Protein AF-A0A1R3IC49-F1 (afdb_monomer_lite)

Sequence (90 aa):
MDLSAVSSALQTISRPLIQEVISLWGVKDEVESLERELKWMQSFLKDADAVKVADFEVIRTYVAEVKELAYDAEDVIETFALKVSSKRKG

pLDDT: mean 83.77, std 10.49, range [41.5, 94.88]

Organism: NCBI:txid93759

Radius of gyration: 15.26 Å; chains: 1; bounding box: 40×17×42 Å

InterPro domains:
  IPR038005 Virus X resistance protein-like, coiled-coil domain [cd14798] (3-88)
  IPR041118 Disease resistance, N-terminal [PF18052] (5-88)

Secondary structure (DSSP, 8-state):
-TTHHHHHHHHHHTSHHHHHHHHHHT-HHHHHHHHHHHHHHHHHHHHHHHS-GGG-HHHHHHHHHHHHHHHHHHHHHHHHHHHHHHHTT-

Foldseek 3Di:
DQLVLLVLLLVLCPDPLNVVVCVVVVVVVVSVVVNVLSVVLNVLLVVCVVDPVVVPPVSVVVSVVSSVVSNVSSVVSVVSSVVSVVVVVD

Structure (mmCIF, N/CA/C/O backbone):
data_AF-A0A1R3IC49-F1
#
_entry.id   AF-A0A1R3IC49-F1
#
loop_
_atom_site.group_PDB
_atom_site.id
_atom_site.type_symbol
_atom_site.label_atom_id
_atom_site.label_alt_id
_atom_site.label_comp_id
_atom_site.label_asym_id
_atom_site.label_entity_id
_atom_site.label_seq_id
_atom_site.pdbx_PDB_ins_code
_atom_site.Cartn_x
_atom_site.Cartn_y
_atom_site.Cartn_z
_atom_site.occupancy
_atom_site.B_iso_or_equiv
_atom_site.auth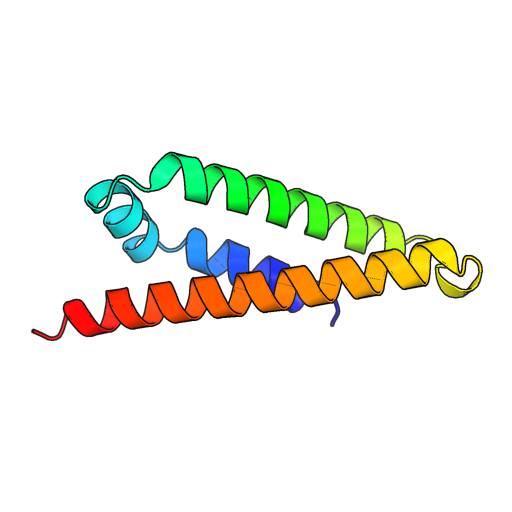_seq_id
_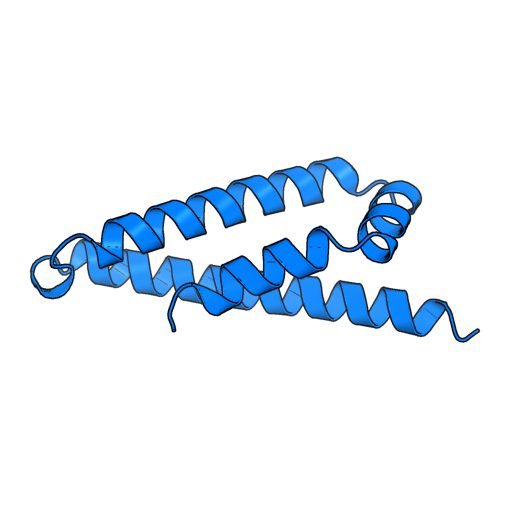atom_site.auth_comp_id
_atom_site.auth_asym_id
_atom_site.auth_atom_id
_atom_site.pdbx_PDB_model_num
ATOM 1 N N . MET A 1 1 ? -2.744 6.177 -15.166 1.00 50.66 1 MET A N 1
ATOM 2 C CA . MET A 1 1 ? -3.834 5.391 -14.538 1.00 50.66 1 MET A CA 1
ATOM 3 C C . MET A 1 1 ? -3.282 4.388 -13.514 1.00 50.66 1 MET A C 1
ATOM 5 O O . MET A 1 1 ? -3.988 4.047 -12.575 1.00 50.66 1 MET A O 1
ATOM 9 N N . ASP A 1 2 ? -1.999 4.025 -13.618 1.00 55.75 2 ASP A N 1
ATOM 10 C CA . ASP A 1 2 ? -1.345 2.924 -12.892 1.00 55.75 2 ASP A CA 1
ATOM 11 C C . ASP A 1 2 ? -1.088 3.126 -11.387 1.00 55.75 2 ASP A C 1
ATOM 13 O O . ASP A 1 2 ? -0.922 2.155 -10.661 1.00 55.75 2 ASP A O 1
ATOM 17 N N . LEU A 1 3 ? -1.118 4.363 -10.883 1.00 65.25 3 LEU A N 1
ATOM 18 C CA . LEU A 1 3 ? -0.937 4.670 -9.452 1.00 65.25 3 LEU A CA 1
ATOM 19 C C . LEU A 1 3 ? -2.255 4.746 -8.663 1.00 65.25 3 LEU A C 1
ATOM 21 O O . LEU A 1 3 ? -2.231 5.020 -7.459 1.00 65.25 3 LEU A O 1
ATOM 25 N N . SER A 1 4 ? -3.400 4.598 -9.339 1.00 81.25 4 SER A N 1
ATOM 26 C CA . SER A 1 4 ? -4.714 4.899 -8.757 1.00 81.25 4 SER A CA 1
ATOM 27 C C . SER A 1 4 ? -5.085 3.947 -7.620 1.00 81.25 4 SER A C 1
ATOM 29 O O . SER A 1 4 ? -5.392 4.440 -6.538 1.00 81.25 4 SER A O 1
ATOM 31 N N . ALA A 1 5 ? -4.929 2.635 -7.819 1.00 83.12 5 ALA A N 1
ATOM 32 C CA . ALA A 1 5 ? -5.236 1.614 -6.814 1.00 83.12 5 ALA A CA 1
ATOM 33 C C . ALA A 1 5 ? -4.398 1.774 -5.538 1.00 83.12 5 ALA A C 1
ATOM 35 O O . ALA A 1 5 ? -4.927 1.946 -4.442 1.00 83.12 5 ALA A O 1
ATOM 36 N N . VAL A 1 6 ? -3.069 1.864 -5.680 1.00 86.31 6 VAL A N 1
ATOM 37 C CA . VAL A 1 6 ? -2.154 2.061 -4.541 1.00 86.31 6 VAL A CA 1
ATOM 38 C C . VAL A 1 6 ? -2.484 3.342 -3.766 1.00 86.31 6 VAL A C 1
ATOM 40 O O . VAL A 1 6 ? -2.474 3.366 -2.535 1.00 86.31 6 VAL A O 1
ATOM 43 N N . SER A 1 7 ? -2.792 4.429 -4.478 1.00 88.94 7 SER A N 1
ATOM 44 C CA . SER A 1 7 ? -3.123 5.710 -3.843 1.00 88.94 7 SER A CA 1
ATOM 45 C C . SER A 1 7 ? -4.485 5.670 -3.145 1.00 88.94 7 SER A C 1
ATOM 47 O O . SER A 1 7 ? -4.623 6.234 -2.061 1.00 88.94 7 SER A O 1
ATOM 49 N N . SER A 1 8 ? -5.470 4.996 -3.737 1.00 88.00 8 SER A N 1
ATOM 50 C CA . SER A 1 8 ? -6.807 4.779 -3.175 1.00 88.00 8 SER A CA 1
ATOM 51 C C . SER A 1 8 ? -6.752 3.937 -1.895 1.00 88.00 8 SER A C 1
ATOM 53 O O . SER A 1 8 ? -7.271 4.350 -0.852 1.00 88.00 8 SER A O 1
ATOM 55 N N . ALA A 1 9 ? -6.010 2.827 -1.925 1.00 88.31 9 ALA A N 1
ATOM 56 C CA . ALA A 1 9 ? -5.727 1.976 -0.772 1.00 88.31 9 ALA A CA 1
ATOM 57 C C . ALA A 1 9 ? -5.109 2.772 0.396 1.00 88.31 9 ALA A C 1
ATOM 59 O O . ALA A 1 9 ? -5.636 2.766 1.514 1.00 88.31 9 ALA A O 1
ATOM 60 N N . LEU A 1 10 ? -4.045 3.543 0.126 1.00 91.56 10 LEU A N 1
ATOM 61 C CA . LEU A 1 10 ? -3.388 4.402 1.121 1.00 91.56 10 LEU A CA 1
ATOM 62 C C . LEU A 1 10 ? -4.332 5.471 1.692 1.00 91.56 10 LEU A C 1
ATOM 64 O O . LEU A 1 10 ? -4.359 5.701 2.906 1.00 91.56 10 LEU A O 1
ATOM 68 N N . GLN A 1 11 ? -5.127 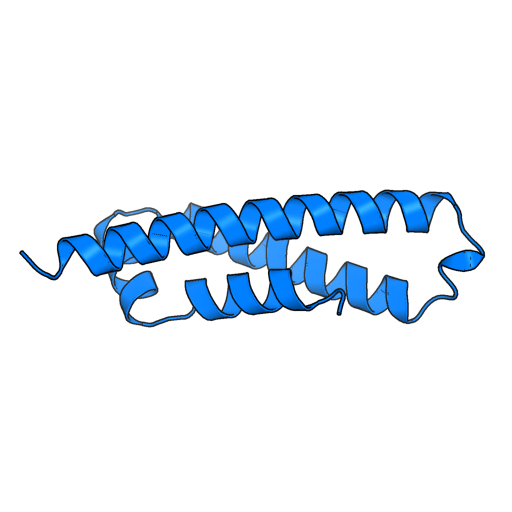6.123 0.838 1.00 91.50 11 GLN A N 1
ATOM 69 C CA . GLN A 1 11 ? -6.120 7.108 1.276 1.00 91.50 11 GLN A CA 1
ATOM 70 C C . GLN A 1 11 ? -7.180 6.482 2.179 1.00 91.50 11 GLN A C 1
ATOM 72 O O . GLN A 1 11 ? -7.578 7.105 3.161 1.00 91.50 11 GLN A O 1
ATOM 77 N N . THR A 1 12 ? -7.639 5.270 1.865 1.00 90.19 12 THR A N 1
ATOM 78 C CA . THR A 1 12 ? -8.673 4.581 2.640 1.00 90.19 12 THR A CA 1
ATOM 79 C C . THR A 1 12 ? -8.162 4.158 4.011 1.00 90.19 12 THR A C 1
ATOM 81 O O . THR A 1 12 ? -8.831 4.453 5.003 1.00 90.19 12 THR A O 1
ATOM 84 N N . ILE A 1 13 ? -6.957 3.584 4.098 1.00 89.75 13 ILE A N 1
ATOM 85 C CA . ILE A 1 13 ? -6.317 3.266 5.386 1.00 89.75 13 ILE A CA 1
ATOM 86 C C . ILE A 1 13 ? -6.149 4.531 6.236 1.00 89.75 13 ILE A C 1
ATOM 88 O O . ILE A 1 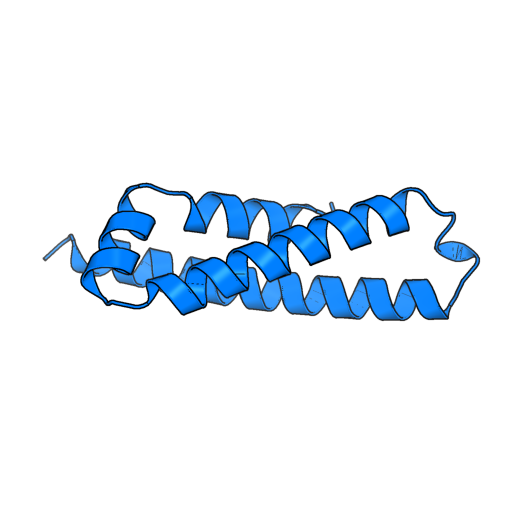13 ? -6.428 4.510 7.432 1.00 89.75 13 ILE A O 1
ATOM 92 N N . SER A 1 14 ? -5.777 5.658 5.625 1.00 90.38 14 SER A N 1
ATOM 93 C CA . SER A 1 14 ? -5.537 6.924 6.335 1.00 90.38 14 SER A CA 1
ATOM 94 C C . SER A 1 14 ? -6.805 7.587 6.897 1.00 90.38 14 SER A C 1
ATOM 96 O O . SER A 1 14 ? -6.717 8.603 7.590 1.00 90.38 14 SER A O 1
ATOM 98 N N . ARG A 1 15 ? -8.006 7.067 6.604 1.00 91.12 15 ARG A N 1
ATOM 99 C CA . ARG A 1 15 ? -9.259 7.680 7.071 1.00 91.12 15 ARG A CA 1
ATOM 100 C C . ARG A 1 15 ? -9.384 7.561 8.596 1.00 91.12 15 ARG A C 1
ATOM 102 O O . ARG A 1 15 ? -9.217 6.464 9.126 1.00 91.12 15 ARG A O 1
ATOM 109 N N . PRO A 1 16 ? -9.804 8.625 9.311 1.00 87.81 16 PRO A N 1
ATOM 110 C CA . PRO A 1 16 ? -9.892 8.611 10.776 1.00 87.81 16 PRO A CA 1
ATOM 111 C C . PRO A 1 16 ? -10.732 7.461 11.343 1.00 87.81 16 PRO A C 1
ATOM 113 O O . PRO A 1 16 ? -10.342 6.823 12.313 1.00 87.81 16 PRO A O 1
ATOM 116 N N . LEU A 1 17 ? -11.861 7.154 10.697 1.00 85.25 17 LEU A N 1
ATOM 117 C CA . LEU A 1 17 ? -12.741 6.060 11.115 1.00 85.25 17 LEU A CA 1
ATOM 118 C C . LEU A 1 17 ? -12.091 4.683 10.978 1.00 85.25 17 LEU A C 1
ATOM 120 O O . LEU A 1 17 ? -12.371 3.786 11.765 1.00 85.25 17 LEU A O 1
ATOM 124 N N . ILE A 1 18 ? -11.241 4.516 9.967 1.00 87.88 18 ILE A N 1
ATOM 125 C CA . ILE A 1 18 ? -10.512 3.274 9.737 1.00 87.88 18 ILE A CA 1
ATOM 126 C C . ILE A 1 18 ? -9.417 3.137 10.789 1.00 87.88 18 ILE A C 1
ATOM 128 O O . ILE A 1 18 ? -9.337 2.100 11.435 1.00 87.88 18 ILE A O 1
ATOM 132 N N . GLN A 1 19 ? -8.673 4.210 11.059 1.00 89.31 19 GLN A N 1
ATOM 133 C CA . GLN A 1 19 ? -7.658 4.247 12.116 1.00 89.31 19 GLN A CA 1
ATOM 134 C C . GLN A 1 19 ? -8.231 3.952 13.513 1.00 89.31 19 GLN A C 1
ATOM 136 O O . GLN A 1 19 ? -7.617 3.222 14.292 1.00 89.31 19 GLN A O 1
ATOM 141 N N . GLU A 1 20 ? -9.433 4.446 13.818 1.00 86.06 20 GLU A N 1
ATOM 142 C CA . GLU A 1 20 ? -10.132 4.122 15.067 1.00 86.06 20 GLU A CA 1
ATOM 143 C C . GLU A 1 20 ? -10.442 2.619 15.170 1.00 86.06 20 GLU A C 1
ATOM 145 O O . GLU A 1 20 ? -10.149 1.999 16.192 1.00 86.06 20 GLU A O 1
ATOM 150 N N . VAL A 1 21 ? -10.963 1.996 14.105 1.00 84.62 21 VAL A N 1
ATOM 151 C CA . VAL A 1 21 ? -11.237 0.548 14.108 1.00 84.62 21 VAL A CA 1
ATOM 152 C C . VAL A 1 21 ? -9.964 -0.285 14.161 1.00 84.62 21 VAL A C 1
ATOM 154 O O . VAL A 1 21 ? -9.935 -1.278 14.881 1.00 84.62 21 VAL A O 1
ATOM 157 N N . ILE A 1 22 ? -8.917 0.111 13.440 1.00 87.12 22 ILE A N 1
ATOM 158 C CA . ILE A 1 22 ? -7.616 -0.568 13.469 1.00 87.12 22 ILE A CA 1
ATOM 159 C C . ILE A 1 22 ? -7.093 -0.647 14.905 1.00 87.12 22 ILE A C 1
ATOM 161 O O . ILE A 1 22 ? -6.673 -1.714 15.352 1.00 87.12 22 ILE A O 1
ATOM 165 N N . SER A 1 23 ? -7.191 0.464 15.642 1.00 86.88 23 SER A N 1
ATOM 166 C CA . SER A 1 23 ? -6.846 0.523 17.064 1.00 86.88 23 SER A CA 1
ATOM 167 C C . SER A 1 23 ? -7.742 -0.391 17.910 1.00 86.88 23 SER A C 1
ATOM 169 O O . SER A 1 23 ? -7.241 -1.201 18.686 1.00 86.88 23 SER A O 1
ATOM 171 N N . LEU A 1 24 ? -9.066 -0.324 17.721 1.00 88.19 24 LEU A N 1
ATOM 172 C CA . LEU A 1 24 ? -10.033 -1.127 18.481 1.00 88.19 24 LEU A CA 1
ATOM 173 C C . LEU A 1 24 ? -9.895 -2.637 18.251 1.00 88.19 24 LEU A C 1
ATOM 175 O O . LEU A 1 24 ? -10.178 -3.419 19.155 1.00 88.19 24 LEU A O 1
ATOM 179 N N . TRP A 1 25 ?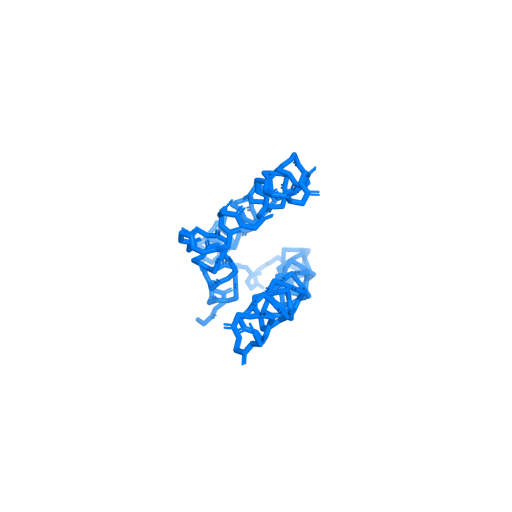 -9.528 -3.056 17.039 1.00 86.44 25 TRP A N 1
ATOM 180 C CA . TRP A 1 25 ? -9.422 -4.469 16.663 1.00 86.44 25 TRP A CA 1
ATOM 181 C C . TRP A 1 25 ? -8.009 -5.027 16.855 1.00 86.44 25 TRP A C 1
ATOM 183 O O . TRP A 1 25 ? -7.813 -6.225 16.675 1.00 86.44 25 TRP A O 1
ATOM 193 N N . GLY A 1 26 ? -7.044 -4.187 17.247 1.00 88.94 26 GLY A N 1
ATOM 194 C CA . GLY A 1 26 ? -5.678 -4.611 17.552 1.00 88.94 26 GLY A CA 1
ATOM 195 C C . GLY A 1 26 ? -4.874 -5.063 16.332 1.00 88.94 26 GLY A C 1
ATOM 196 O O . GLY A 1 26 ? -3.953 -5.848 16.495 1.00 88.94 26 GLY A O 1
ATOM 197 N N . VAL A 1 27 ? -5.214 -4.576 15.133 1.00 87.12 27 VAL A N 1
ATOM 198 C CA . VAL A 1 27 ? -4.582 -4.967 13.850 1.00 87.12 27 VAL A CA 1
ATOM 199 C C . VAL A 1 27 ? -3.606 -3.908 13.327 1.00 87.12 27 VAL A C 1
ATOM 201 O O . VAL A 1 27 ? -3.438 -3.709 12.123 1.00 87.12 27 VAL A O 1
ATOM 204 N N . LYS A 1 28 ? -3.042 -3.114 14.239 1.00 88.44 28 LYS A N 1
ATOM 205 C CA . LYS A 1 28 ? -2.240 -1.941 13.886 1.00 88.44 28 LYS A CA 1
ATOM 206 C C . LYS A 1 28 ? -0.951 -2.327 13.162 1.00 88.44 28 LYS A C 1
ATOM 208 O O . LYS A 1 28 ? -0.632 -1.706 12.153 1.00 88.44 28 LYS A O 1
ATOM 213 N N . ASP A 1 29 ? -0.251 -3.349 13.641 1.00 91.19 29 ASP A N 1
ATOM 214 C CA . ASP A 1 29 ? 1.051 -3.747 13.098 1.00 91.19 29 ASP A CA 1
ATOM 215 C C . ASP A 1 29 ? 0.917 -4.315 11.677 1.00 91.19 29 ASP A C 1
ATOM 217 O O . ASP A 1 29 ? 1.727 -4.010 10.797 1.00 91.19 29 ASP A O 1
ATOM 221 N N . GLU A 1 30 ? -0.147 -5.083 11.425 1.00 90.19 30 GLU A N 1
ATOM 222 C CA . GLU A 1 30 ? -0.490 -5.613 10.108 1.00 90.19 30 GLU A CA 1
ATOM 223 C C . GLU A 1 30 ? -0.799 -4.484 9.124 1.00 90.19 30 GLU A C 1
ATOM 225 O O . GLU A 1 30 ? -0.297 -4.483 7.999 1.00 90.19 30 GLU A O 1
ATOM 230 N N . VAL A 1 31 ? -1.579 -3.485 9.552 1.00 89.12 31 VAL A N 1
ATOM 231 C CA . VAL A 1 31 ? -1.920 -2.345 8.693 1.00 89.12 31 VAL A CA 1
ATOM 232 C C . VAL A 1 31 ? -0.714 -1.446 8.434 1.00 89.12 31 VAL A C 1
ATOM 234 O O . VAL A 1 31 ? -0.529 -0.995 7.306 1.00 89.12 31 VAL A O 1
ATOM 237 N N . GLU A 1 32 ? 0.147 -1.222 9.426 1.00 91.06 32 GLU A N 1
ATOM 238 C CA . GLU A 1 32 ? 1.404 -0.503 9.213 1.00 91.06 32 GLU A CA 1
ATOM 239 C C . GLU A 1 32 ? 2.333 -1.257 8.248 1.00 91.06 32 GLU A C 1
ATOM 241 O O . GLU A 1 32 ? 3.048 -0.626 7.466 1.00 91.06 32 GLU A O 1
ATOM 246 N N . SER A 1 33 ? 2.329 -2.596 8.265 1.00 92.62 33 SER A N 1
ATOM 247 C CA . SER A 1 33 ? 3.063 -3.397 7.276 1.00 92.62 33 SER A CA 1
ATOM 248 C C . SER A 1 33 ? 2.505 -3.225 5.872 1.00 92.62 33 SER A C 1
ATOM 250 O O . SER A 1 33 ? 3.266 -2.921 4.953 1.00 92.62 33 SER A O 1
ATOM 252 N N . LEU A 1 34 ? 1.184 -3.312 5.727 1.00 91.31 34 LEU A N 1
ATOM 253 C CA . LEU A 1 34 ? 0.510 -3.095 4.453 1.00 91.31 34 LEU A CA 1
ATOM 254 C C . LEU A 1 34 ? 0.771 -1.683 3.905 1.00 91.31 34 LEU A C 1
ATOM 256 O O . LEU A 1 34 ? 1.042 -1.511 2.721 1.00 91.31 34 LEU A O 1
ATOM 260 N N . GLU A 1 35 ? 0.768 -0.658 4.760 1.00 91.38 35 GLU A N 1
ATOM 261 C CA . GLU A 1 35 ? 1.079 0.715 4.350 1.00 91.38 35 GLU A CA 1
ATOM 262 C C . GLU A 1 35 ? 2.520 0.848 3.825 1.00 91.38 35 GLU A C 1
ATOM 264 O O . GLU A 1 35 ? 2.763 1.558 2.844 1.00 91.38 35 GLU A O 1
ATOM 269 N N . ARG A 1 36 ? 3.488 0.159 4.448 1.00 94.88 36 ARG A N 1
ATOM 270 C CA . ARG A 1 36 ? 4.879 0.125 3.965 1.00 94.88 36 ARG A CA 1
ATOM 271 C C . ARG A 1 36 ? 4.981 -0.546 2.597 1.00 94.88 36 ARG A C 1
ATOM 273 O O . ARG A 1 36 ? 5.650 -0.002 1.719 1.00 94.88 36 ARG A O 1
ATOM 280 N N . GLU A 1 37 ? 4.309 -1.676 2.408 1.00 93.44 37 GLU A N 1
ATOM 281 C CA . GLU A 1 37 ? 4.290 -2.406 1.135 1.00 93.44 37 GLU A CA 1
ATOM 282 C C . GLU A 1 37 ? 3.639 -1.575 0.021 1.00 93.44 37 GLU A C 1
ATOM 284 O O . GLU A 1 37 ? 4.229 -1.404 -1.045 1.00 93.44 37 GLU A O 1
ATOM 289 N N . LEU A 1 38 ? 2.500 -0.933 0.294 1.00 92.25 38 LEU A N 1
ATOM 290 C CA . LEU A 1 38 ? 1.838 -0.028 -0.651 1.00 92.25 38 LEU A CA 1
ATOM 291 C C . LEU A 1 38 ? 2.727 1.167 -1.032 1.00 92.25 38 LEU A C 1
ATOM 293 O O . LEU A 1 38 ? 2.810 1.537 -2.204 1.00 92.25 38 LEU A O 1
ATOM 297 N N . LYS A 1 39 ? 3.449 1.769 -0.077 1.00 92.75 39 LYS A N 1
ATOM 298 C CA . LYS A 1 39 ? 4.419 2.845 -0.373 1.00 92.75 39 LYS A CA 1
ATOM 299 C C . LYS A 1 39 ? 5.576 2.357 -1.245 1.00 92.75 39 LYS A C 1
ATOM 301 O O . LYS A 1 39 ? 6.031 3.097 -2.125 1.00 92.75 39 LYS A O 1
ATOM 306 N N . TRP A 1 40 ? 6.039 1.128 -1.024 1.00 93.00 40 TRP A N 1
ATOM 307 C CA . TRP A 1 40 ? 7.063 0.506 -1.858 1.00 93.00 40 TRP A CA 1
ATOM 308 C C . TRP A 1 40 ? 6.554 0.300 -3.288 1.00 93.00 40 TRP A C 1
ATOM 310 O O . TRP A 1 40 ? 7.195 0.770 -4.226 1.00 93.00 40 TRP A O 1
ATOM 320 N N . MET A 1 41 ? 5.356 -0.271 -3.455 1.00 90.81 41 MET A N 1
ATOM 321 C CA . MET A 1 41 ? 4.710 -0.441 -4.763 1.00 90.81 41 MET A CA 1
ATOM 322 C C . MET A 1 41 ? 4.531 0.896 -5.485 1.00 90.81 41 MET A C 1
ATOM 324 O O . MET A 1 41 ? 4.833 1.009 -6.671 1.00 90.81 41 MET A O 1
ATOM 328 N N . GLN A 1 42 ? 4.105 1.942 -4.767 1.00 89.19 42 GLN A N 1
ATOM 329 C CA . GLN A 1 42 ? 3.956 3.278 -5.345 1.00 89.19 42 GLN A CA 1
ATOM 330 C C . GLN A 1 42 ? 5.285 3.821 -5.882 1.00 89.19 42 GLN A C 1
ATOM 332 O O . GLN A 1 42 ? 5.310 4.463 -6.931 1.00 89.19 42 GLN A O 1
ATOM 337 N N . SER A 1 43 ? 6.375 3.599 -5.149 1.00 90.50 43 SER A N 1
ATOM 338 C CA . SER A 1 43 ? 7.712 4.050 -5.543 1.00 90.50 43 SER A CA 1
ATOM 339 C C . SER A 1 43 ? 8.213 3.260 -6.751 1.00 90.50 43 SER A C 1
ATOM 341 O O . SER A 1 43 ? 8.617 3.862 -7.740 1.00 90.50 43 SER A O 1
ATOM 343 N N . PHE A 1 44 ? 8.070 1.932 -6.724 1.00 87.50 44 PHE A N 1
ATOM 344 C CA . PHE A 1 44 ? 8.431 1.058 -7.838 1.00 87.50 44 PHE A CA 1
ATOM 345 C C . PHE A 1 44 ? 7.700 1.433 -9.132 1.00 87.50 44 PHE A C 1
ATOM 347 O O . PHE A 1 44 ? 8.330 1.557 -10.177 1.00 87.50 44 PHE A O 1
ATOM 354 N N . LEU A 1 45 ? 6.385 1.664 -9.070 1.00 85.75 45 LEU A N 1
ATOM 355 C CA . LEU A 1 45 ? 5.597 2.040 -10.246 1.00 85.75 45 LEU A CA 1
ATOM 356 C C . LEU A 1 45 ? 5.999 3.414 -10.803 1.00 85.75 45 LEU A C 1
ATOM 358 O O . LEU A 1 45 ? 6.032 3.583 -12.017 1.00 85.75 45 LEU A O 1
ATOM 362 N N . LYS A 1 46 ? 6.346 4.382 -9.941 1.00 86.44 46 LYS A N 1
ATOM 363 C CA . LYS A 1 46 ? 6.869 5.689 -10.380 1.00 86.44 46 LYS A CA 1
ATOM 364 C C . LYS A 1 46 ? 8.211 5.553 -11.095 1.00 86.44 46 LYS A C 1
ATOM 366 O O . LYS A 1 46 ? 8.405 6.176 -12.136 1.00 86.44 46 LYS A O 1
ATOM 371 N N . ASP A 1 47 ? 9.118 4.753 -10.541 1.00 86.19 47 ASP A N 1
ATOM 372 C CA . ASP A 1 47 ? 10.437 4.523 -11.132 1.00 86.19 47 ASP A CA 1
ATOM 373 C C . ASP A 1 47 ? 10.322 3.740 -12.440 1.00 86.19 47 ASP A C 1
ATOM 375 O O . ASP A 1 47 ? 10.996 4.069 -13.414 1.00 86.19 47 ASP A O 1
ATOM 379 N N . ALA A 1 48 ? 9.423 2.753 -12.495 1.00 83.19 48 ALA A N 1
ATOM 380 C CA . ALA A 1 48 ? 9.101 2.047 -13.722 1.00 83.19 48 ALA A CA 1
ATOM 381 C C . ALA A 1 48 ? 8.594 3.031 -14.782 1.00 83.19 48 ALA A C 1
ATOM 383 O O . ALA A 1 48 ? 9.226 3.135 -15.823 1.00 83.19 48 ALA A O 1
ATOM 384 N N . ASP A 1 49 ? 7.559 3.831 -14.507 1.00 82.25 49 ASP A N 1
ATOM 385 C CA . ASP A 1 49 ? 7.031 4.826 -15.458 1.00 82.25 49 ASP A CA 1
ATOM 386 C C . ASP A 1 49 ? 8.097 5.826 -15.955 1.00 82.25 49 ASP A C 1
ATOM 388 O O . ASP A 1 49 ? 8.019 6.306 -17.089 1.00 82.25 49 ASP A O 1
ATOM 392 N N . ALA A 1 50 ? 9.095 6.150 -15.125 1.00 81.31 50 ALA A N 1
ATOM 393 C CA . ALA A 1 50 ? 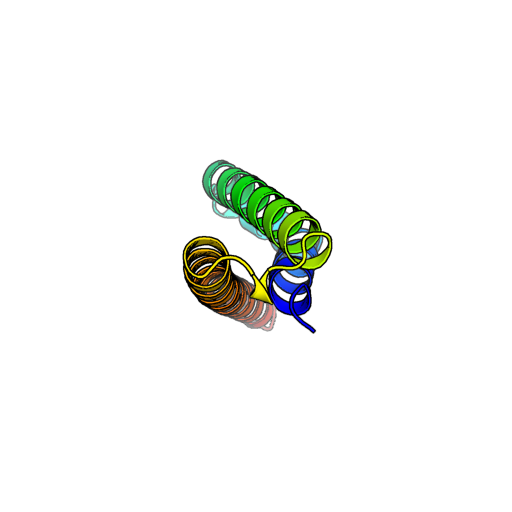10.194 7.046 -15.485 1.00 81.31 50 ALA A CA 1
ATOM 394 C C . ALA A 1 50 ? 11.238 6.396 -16.413 1.00 81.31 50 ALA A C 1
ATOM 396 O O . ALA A 1 50 ? 11.915 7.091 -17.179 1.00 81.31 50 ALA A O 1
ATOM 397 N N . VAL A 1 51 ? 11.383 5.072 -16.363 1.00 73.19 51 VAL A N 1
ATOM 398 C CA . VAL A 1 51 ? 12.237 4.303 -17.271 1.00 73.19 51 VAL A CA 1
ATOM 399 C C . VAL A 1 51 ? 11.430 3.970 -18.530 1.00 73.19 51 VAL A C 1
ATOM 401 O O . VAL A 1 51 ? 10.216 3.802 -18.490 1.00 73.19 51 VAL A O 1
ATOM 404 N N . LYS A 1 52 ? 12.075 3.848 -19.697 1.00 66.94 52 LYS A N 1
ATOM 405 C CA . LYS A 1 52 ? 11.414 3.311 -20.900 1.00 66.94 52 LYS A CA 1
ATOM 406 C C . LYS A 1 52 ? 11.130 1.814 -20.714 1.00 66.94 52 LYS A C 1
ATOM 408 O O . LYS A 1 52 ? 11.789 0.978 -21.320 1.00 66.94 52 LYS A O 1
ATOM 413 N N . VAL A 1 53 ? 10.158 1.464 -19.868 1.00 61.44 53 VAL A N 1
ATOM 414 C CA . VAL A 1 53 ? 9.800 0.080 -19.489 1.00 61.44 53 VAL A CA 1
ATOM 415 C C . VAL A 1 53 ? 9.583 -0.813 -20.707 1.00 61.44 53 VAL A C 1
ATOM 417 O O . VAL A 1 53 ? 9.846 -2.012 -20.659 1.00 61.44 53 VAL A O 1
ATOM 420 N N . ALA A 1 54 ? 9.145 -0.222 -21.823 1.00 63.19 54 ALA A N 1
ATOM 421 C CA . ALA A 1 54 ? 8.979 -0.902 -23.101 1.00 63.19 54 ALA A CA 1
ATOM 422 C C . ALA A 1 54 ? 10.239 -1.654 -23.576 1.00 63.19 54 ALA A C 1
ATOM 424 O O . ALA A 1 54 ? 10.089 -2.656 -24.274 1.00 63.19 54 ALA A O 1
ATOM 425 N N . ASP A 1 55 ? 11.432 -1.218 -23.160 1.00 71.25 55 ASP A N 1
ATOM 426 C CA . ASP A 1 55 ? 12.717 -1.784 -23.578 1.00 71.25 55 ASP A CA 1
ATOM 427 C C . ASP A 1 55 ? 13.168 -2.979 -22.708 1.00 71.25 55 ASP A C 1
ATOM 429 O O . ASP A 1 55 ? 14.113 -3.679 -23.072 1.00 71.25 55 ASP A O 1
ATOM 433 N N . PHE A 1 56 ? 12.490 -3.261 -21.584 1.00 79.25 56 PHE A N 1
ATOM 434 C CA . PHE A 1 56 ? 12.874 -4.326 -20.649 1.00 79.25 56 PHE A CA 1
ATOM 435 C C . PHE A 1 56 ? 11.689 -5.230 -20.280 1.00 79.25 56 PHE A C 1
ATOM 437 O O . PHE A 1 56 ? 10.907 -4.930 -19.378 1.00 79.25 56 PHE A O 1
ATOM 444 N N . GLU A 1 57 ? 11.609 -6.392 -20.937 1.00 84.19 57 GLU A N 1
ATOM 445 C CA . GLU A 1 57 ? 10.599 -7.444 -20.710 1.00 84.19 57 GLU A CA 1
ATOM 446 C C . GLU A 1 57 ? 10.410 -7.768 -19.218 1.00 84.19 57 GLU A C 1
ATOM 448 O O . GLU A 1 57 ? 9.290 -7.804 -18.720 1.00 84.19 57 GLU A O 1
ATOM 453 N N . VAL A 1 58 ? 11.518 -7.919 -18.487 1.00 85.44 58 VAL A N 1
ATOM 454 C CA . VAL A 1 58 ? 11.508 -8.249 -17.056 1.00 85.44 58 VAL A CA 1
ATOM 455 C C . VAL A 1 58 ? 10.822 -7.172 -16.211 1.00 85.44 58 VAL A C 1
ATOM 457 O O . VAL A 1 58 ? 10.082 -7.495 -15.287 1.00 85.44 58 VAL A O 1
ATOM 460 N N . ILE A 1 59 ? 11.006 -5.891 -16.550 1.00 83.50 59 ILE A N 1
ATOM 461 C CA . ILE A 1 59 ? 10.371 -4.786 -15.823 1.00 83.50 59 ILE A CA 1
ATOM 462 C C . ILE A 1 59 ? 8.870 -4.770 -16.128 1.00 83.50 59 ILE A C 1
ATOM 464 O O . ILE A 1 59 ? 8.078 -4.558 -15.215 1.00 83.50 59 ILE A O 1
ATOM 468 N N . ARG A 1 60 ? 8.452 -5.074 -17.369 1.00 85.19 60 ARG A N 1
ATOM 469 C CA . ARG A 1 60 ? 7.022 -5.197 -17.710 1.00 85.19 60 ARG A CA 1
ATOM 470 C C . ARG A 1 60 ? 6.321 -6.267 -16.878 1.00 85.19 60 ARG A C 1
ATOM 472 O O . ARG A 1 60 ? 5.237 -5.997 -16.368 1.00 85.19 60 ARG A O 1
ATOM 479 N N . THR A 1 61 ? 6.936 -7.440 -16.725 1.00 89.50 61 THR A N 1
ATOM 480 C CA . THR A 1 61 ? 6.377 -8.526 -15.906 1.00 89.50 61 THR A CA 1
ATOM 481 C C . THR A 1 61 ? 6.205 -8.089 -14.455 1.00 89.50 61 THR A C 1
ATOM 483 O O . THR A 1 61 ? 5.101 -8.175 -13.926 1.00 89.50 61 THR A O 1
ATOM 486 N N . TYR A 1 62 ? 7.244 -7.519 -13.837 1.00 87.75 62 TYR A N 1
ATOM 487 C CA . TYR A 1 62 ? 7.149 -7.053 -12.451 1.00 87.75 62 TYR A CA 1
ATOM 488 C C . TYR A 1 62 ? 6.135 -5.920 -12.262 1.00 87.75 62 TYR A C 1
ATOM 490 O O . TYR A 1 62 ? 5.435 -5.881 -11.255 1.00 87.75 62 TYR A O 1
ATOM 498 N N . VAL A 1 63 ? 6.007 -5.008 -13.229 1.00 87.38 63 VAL A N 1
ATOM 499 C CA . VAL A 1 63 ? 4.968 -3.968 -13.197 1.00 87.38 63 VAL A CA 1
ATOM 500 C C . VAL A 1 63 ? 3.569 -4.581 -13.228 1.00 87.38 63 VAL A C 1
ATOM 502 O O . VAL A 1 63 ? 2.696 -4.099 -12.511 1.00 87.38 63 VAL A O 1
ATOM 505 N N . ALA A 1 64 ? 3.340 -5.625 -14.027 1.00 89.62 64 ALA A N 1
ATOM 506 C CA . ALA A 1 64 ? 2.050 -6.307 -14.065 1.00 89.62 64 ALA A CA 1
ATOM 507 C C . ALA A 1 64 ? 1.723 -6.983 -12.723 1.00 89.62 64 ALA A C 1
ATOM 509 O O . ALA A 1 64 ? 0.639 -6.758 -12.191 1.00 89.62 64 ALA A O 1
ATOM 510 N N . GLU A 1 65 ? 2.675 -7.714 -12.139 1.00 90.81 65 GLU A N 1
ATOM 511 C CA . GLU A 1 65 ? 2.500 -8.373 -10.835 1.00 90.81 65 GLU A CA 1
ATOM 512 C C . GLU A 1 65 ? 2.234 -7.363 -9.709 1.00 90.81 65 GLU A C 1
ATOM 514 O O . GLU A 1 65 ? 1.308 -7.526 -8.918 1.00 90.81 65 GLU A O 1
ATOM 519 N N . VAL A 1 66 ? 2.999 -6.266 -9.655 1.00 89.56 66 VAL A N 1
ATOM 520 C CA . VAL A 1 66 ? 2.802 -5.213 -8.644 1.00 89.56 66 VAL A CA 1
ATOM 521 C C . VAL A 1 66 ? 1.431 -4.546 -8.783 1.00 89.56 66 VAL A C 1
ATOM 523 O O . VAL A 1 66 ? 0.824 -4.184 -7.776 1.00 89.56 66 VAL A O 1
ATOM 526 N N . LYS A 1 67 ? 0.922 -4.386 -10.009 1.00 85.88 67 LYS A N 1
ATOM 527 C CA . LYS A 1 67 ? -0.423 -3.845 -10.242 1.00 85.88 67 LYS A CA 1
ATOM 528 C C . LYS A 1 67 ? -1.509 -4.792 -9.754 1.00 85.88 67 LYS A C 1
ATOM 530 O O . LYS A 1 67 ? -2.434 -4.333 -9.097 1.00 85.88 67 LYS A O 1
ATOM 535 N N . GLU A 1 68 ? -1.395 -6.079 -10.064 1.00 91.50 68 GLU A N 1
ATOM 536 C CA . GLU A 1 68 ? -2.342 -7.097 -9.597 1.00 91.50 68 GLU A CA 1
ATOM 537 C C . GLU A 1 68 ? -2.416 -7.104 -8.066 1.00 91.50 68 GLU A C 1
ATOM 539 O O . GLU A 1 68 ? -3.492 -6.930 -7.499 1.00 91.50 68 GLU A O 1
ATOM 544 N N . LEU A 1 69 ? -1.260 -7.128 -7.397 1.00 89.62 69 LEU A N 1
ATOM 545 C CA . LEU A 1 69 ? -1.195 -7.063 -5.936 1.00 89.62 69 LEU A CA 1
ATOM 546 C C . LEU A 1 69 ? -1.773 -5.758 -5.361 1.00 89.62 69 LEU A C 1
ATOM 548 O O . LEU A 1 69 ? -2.356 -5.762 -4.277 1.00 89.62 69 LEU A O 1
ATOM 552 N N . ALA A 1 70 ? -1.618 -4.632 -6.062 1.00 86.81 70 ALA A N 1
ATOM 553 C CA . ALA A 1 70 ? -2.210 -3.366 -5.642 1.00 86.81 70 ALA A CA 1
ATOM 554 C C . ALA A 1 70 ? -3.744 -3.383 -5.720 1.00 86.81 70 ALA A C 1
ATOM 556 O O . ALA A 1 70 ? -4.389 -2.817 -4.837 1.00 86.81 70 ALA A O 1
ATOM 557 N N . TYR A 1 71 ? -4.316 -4.026 -6.744 1.00 87.19 71 TYR A N 1
ATOM 558 C CA . TYR A 1 71 ? -5.764 -4.213 -6.855 1.00 87.19 71 TYR A CA 1
ATOM 559 C C . TYR A 1 71 ? -6.292 -5.144 -5.763 1.00 87.19 71 TYR A C 1
ATOM 561 O O . TYR A 1 71 ? -7.255 -4.792 -5.087 1.00 87.19 71 TYR A O 1
ATOM 569 N N . ASP A 1 72 ? -5.611 -6.262 -5.502 1.00 90.31 72 ASP A N 1
ATOM 570 C CA . ASP A 1 72 ? -5.984 -7.172 -4.413 1.00 90.31 72 ASP A CA 1
ATOM 571 C C . ASP A 1 72 ? -5.977 -6.458 -3.050 1.00 90.31 72 ASP A C 1
ATOM 573 O O . ASP A 1 72 ? -6.886 -6.623 -2.230 1.00 90.31 72 ASP A O 1
ATOM 577 N N . ALA A 1 73 ? -4.962 -5.624 -2.803 1.00 87.44 73 ALA A N 1
ATOM 578 C CA . ALA A 1 73 ? -4.881 -4.829 -1.585 1.00 87.44 73 ALA A CA 1
ATOM 579 C C . ALA A 1 73 ? -6.016 -3.795 -1.495 1.00 87.44 73 ALA A C 1
ATOM 581 O O . ALA A 1 73 ? -6.621 -3.649 -0.429 1.00 87.44 73 ALA A O 1
ATOM 582 N N . GLU A 1 74 ? -6.319 -3.090 -2.590 1.00 86.75 74 GLU A N 1
ATOM 583 C CA . GLU A 1 74 ? -7.435 -2.141 -2.665 1.00 86.75 74 GLU A CA 1
ATOM 584 C C . GLU A 1 74 ? -8.766 -2.826 -2.329 1.00 86.75 74 GLU A C 1
ATOM 586 O O . GLU A 1 74 ? -9.457 -2.375 -1.414 1.00 86.75 74 GLU A O 1
ATOM 591 N N . ASP A 1 75 ? -9.070 -3.965 -2.954 1.00 88.94 75 ASP A N 1
ATOM 592 C CA . ASP A 1 75 ? -10.311 -4.718 -2.739 1.00 88.94 75 ASP A CA 1
ATOM 593 C C . ASP A 1 75 ? -10.480 -5.172 -1.280 1.00 88.94 75 ASP A C 1
ATOM 595 O O . ASP A 1 75 ? -11.569 -5.069 -0.690 1.00 88.94 75 ASP A O 1
ATOM 599 N N . VAL A 1 76 ? -9.403 -5.656 -0.651 1.00 88.62 76 VAL A N 1
ATOM 600 C CA . VAL A 1 76 ? -9.423 -6.059 0.764 1.00 88.62 76 VAL A CA 1
ATOM 601 C C . VAL A 1 76 ? -9.662 -4.852 1.673 1.00 88.62 76 VAL A C 1
ATOM 603 O O . VAL A 1 76 ? -10.486 -4.928 2.596 1.00 88.62 76 VAL A O 1
ATOM 606 N N . ILE A 1 77 ? -8.986 -3.730 1.415 1.00 86.62 77 ILE A N 1
ATOM 607 C CA . ILE A 1 77 ? -9.123 -2.493 2.195 1.00 86.62 77 ILE A CA 1
ATOM 608 C C . ILE A 1 77 ? -10.529 -1.902 2.040 1.00 86.62 77 ILE A C 1
ATOM 610 O O . ILE A 1 77 ? -11.143 -1.511 3.038 1.00 86.62 77 ILE A O 1
ATOM 614 N N . GLU A 1 78 ? -11.076 -1.866 0.825 1.00 86.56 78 GLU A N 1
ATOM 615 C CA . GLU A 1 78 ? -12.440 -1.402 0.567 1.00 86.56 78 GLU A CA 1
ATOM 616 C C . GLU A 1 78 ? -13.470 -2.290 1.263 1.00 86.56 78 GLU A C 1
ATOM 618 O O . GLU A 1 78 ? -14.361 -1.795 1.960 1.00 86.56 78 GLU A O 1
ATOM 623 N N . THR A 1 79 ? -13.309 -3.611 1.167 1.00 88.50 79 THR A N 1
ATOM 624 C CA . THR A 1 79 ? -14.174 -4.575 1.857 1.00 88.50 79 THR A CA 1
ATOM 625 C C . THR A 1 79 ? -14.148 -4.364 3.370 1.00 88.50 79 THR A C 1
ATOM 627 O O . THR A 1 79 ? -15.193 -4.397 4.032 1.00 88.50 79 THR A O 1
ATOM 630 N N . PHE A 1 80 ? -12.964 -4.134 3.941 1.00 83.75 80 PHE A N 1
ATOM 631 C CA . PHE A 1 80 ? -12.814 -3.812 5.355 1.00 83.75 80 PHE A CA 1
ATOM 632 C C . PHE A 1 80 ? -13.538 -2.507 5.709 1.00 83.75 80 PHE A C 1
ATOM 634 O O . PHE A 1 80 ? -14.354 -2.484 6.636 1.00 83.75 80 PHE A O 1
ATOM 641 N N . ALA A 1 81 ? -13.321 -1.443 4.935 1.00 83.62 81 ALA A N 1
ATOM 642 C CA . ALA A 1 81 ? -13.951 -0.146 5.154 1.00 83.62 81 ALA A CA 1
ATOM 643 C C . ALA A 1 81 ? -15.488 -0.208 5.069 1.00 83.62 81 ALA A C 1
ATOM 645 O O . ALA A 1 81 ? -16.184 0.384 5.903 1.00 83.62 81 ALA A O 1
ATOM 646 N N . LEU A 1 82 ? -16.036 -0.976 4.123 1.00 85.62 82 LEU A N 1
ATOM 647 C CA . LEU A 1 82 ? -17.476 -1.212 4.000 1.00 85.62 82 LEU A CA 1
ATOM 648 C C . LEU A 1 82 ? -18.037 -1.930 5.233 1.00 85.62 82 LEU A C 1
ATOM 650 O O . LEU A 1 82 ? -19.027 -1.465 5.808 1.00 85.62 82 LEU A O 1
ATOM 654 N N . LYS A 1 83 ? -17.384 -3.002 5.702 1.00 81.50 83 LYS A N 1
ATOM 655 C CA . LYS A 1 83 ? -17.784 -3.724 6.927 1.00 81.50 83 LYS A CA 1
ATOM 656 C C . LYS A 1 83 ? -17.777 -2.813 8.156 1.00 81.50 83 LYS A C 1
ATOM 658 O O . LYS A 1 83 ? -18.710 -2.865 8.960 1.00 81.50 83 LYS A O 1
ATOM 663 N N . VAL A 1 84 ? -16.768 -1.951 8.278 1.00 76.94 84 VAL A N 1
ATOM 664 C CA . VAL A 1 84 ? -16.681 -0.939 9.342 1.00 76.94 84 VAL A CA 1
ATOM 665 C C . VAL A 1 84 ? -17.846 0.043 9.274 1.00 76.94 84 VAL A C 1
ATOM 667 O O . VAL A 1 84 ? -18.517 0.283 10.278 1.00 76.94 84 VAL A O 1
ATOM 670 N N . SER A 1 85 ? -18.132 0.580 8.088 1.00 75.31 85 SER A N 1
ATOM 671 C CA . SER A 1 85 ? -19.213 1.552 7.906 1.00 75.31 85 SER A CA 1
ATOM 672 C C . SER A 1 85 ? -20.606 0.961 8.172 1.00 75.31 85 SER A C 1
ATOM 674 O O . SER A 1 85 ? -21.476 1.646 8.710 1.00 75.31 85 SER A O 1
ATOM 676 N N . SER A 1 86 ? -20.811 -0.322 7.853 1.00 73.38 86 SER A N 1
ATOM 677 C CA . SER A 1 86 ? -22.080 -1.028 8.054 1.00 73.38 86 SER A CA 1
ATOM 678 C C . SER A 1 86 ? -22.381 -1.294 9.533 1.00 73.38 86 SER A C 1
ATOM 680 O O . SER A 1 86 ? -23.520 -1.101 9.956 1.00 73.38 86 SER A O 1
ATOM 682 N N . LYS A 1 87 ? -21.369 -1.634 10.348 1.00 60.88 87 LYS A N 1
ATOM 683 C CA . LYS A 1 87 ? -21.533 -1.861 11.799 1.00 60.88 87 LYS A CA 1
ATOM 684 C C . LYS A 1 87 ? -21.943 -0.616 12.595 1.00 60.88 87 LYS A C 1
ATOM 686 O O . LYS A 1 87 ? -22.382 -0.758 13.726 1.00 60.88 87 LYS A O 1
ATOM 691 N N . ARG A 1 88 ? -21.818 0.587 12.025 1.00 59.53 88 ARG A N 1
ATOM 692 C CA . ARG A 1 88 ? -22.162 1.855 12.692 1.00 59.53 88 ARG A CA 1
ATOM 693 C C . ARG A 1 88 ? -23.621 2.293 12.495 1.00 59.53 88 ARG A C 1
ATOM 695 O O . ARG A 1 88 ? -24.044 3.263 13.112 1.00 59.53 88 ARG A O 1
ATOM 702 N N . LYS A 1 89 ? -24.376 1.628 11.609 1.00 51.41 89 LYS A N 1
ATOM 703 C CA . LYS A 1 89 ? -25.814 1.886 11.385 1.00 51.41 89 LYS A CA 1
ATOM 704 C C . LYS A 1 89 ? -26.734 1.033 12.278 1.00 51.41 89 LYS A C 1
ATOM 706 O O . LYS A 1 89 ? -27.943 1.046 12.057 1.00 51.41 89 LYS A O 1
ATOM 711 N N . GLY A 1 90 ? -26.170 0.294 13.234 1.00 41.50 90 GLY A N 1
ATOM 712 C CA . GLY A 1 90 ? -26.888 -0.477 14.252 1.00 41.50 90 GLY A CA 1
ATOM 713 C C . GLY A 1 90 ? -26.684 0.104 15.639 1.00 41.50 90 GLY A C 1
ATOM 714 O O . GLY A 1 90 ? -25.612 0.711 15.855 1.00 41.50 90 GLY A O 1
#